Protein AF-A0A832LUK2-F1 (afdb_monomer)

pLDDT: mean 85.29, std 15.57, range [46.69, 97.69]

Nearest PDB structures (foldseek):
  3ovk-assembly1_D  TM=8.950E-01  e=6.608E-02  Streptococcus pyogenes M1 GAS
  3il0-assembly2_B  TM=8.942E-01  e=7.571E-02  Streptococcus thermophilus LMG 18311
  1chm-assembly1_B  TM=9.429E-01  e=1.713E-01  Pseudomonas putida
  5fch-assembly1_B  TM=8.755E-01  e=2.248E-01  Xanthomonas campestris pv. campestris str. ATCC 33913
  1kp0-assembly1_B  TM=9.068E-01  e=3.159E-01  Actinobacillus

Radius of gyration: 16.68 Å; Cα contacts (8 Å, |Δi|>4): 72; chains: 1; bounding box: 44×30×38 Å

Mean predicted aligned error: 8.29 Å

Sequence (70 aa):
MFKEETEKRFKGLTEKLKEKNLKACLISSTLNIYYFTGLWVKGLLLVSERPILFLKRPMLTLEPGISLEI

Solvent-accessible surface area (backbone atoms only — not comparable to full-atom values): 4360 Å² total; per-residue (Å²): 114,74,66,64,55,32,52,51,52,52,50,54,52,52,51,56,29,53,78,68,75,39,81,59,50,78,43,65,51,43,68,58,43,23,68,58,68,73,44,92,52,72,45,39,36,38,44,42,101,66,71,44,79,47,68,69,71,80,74,78,76,58,58,96,86,63,79,83,85,128

Structure (mmCIF, N/CA/C/O backbone):
data_AF-A0A832LUK2-F1
#
_entry.id   AF-A0A832LUK2-F1
#
loop_
_atom_site.group_PDB
_atom_site.id
_atom_site.type_symbol
_atom_site.lab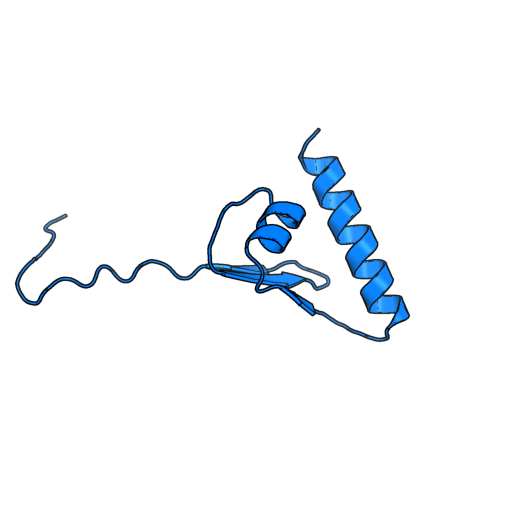el_atom_id
_atom_site.label_alt_id
_atom_site.label_comp_id
_atom_site.label_asym_id
_atom_site.label_entity_id
_atom_site.label_seq_id
_atom_site.pdbx_PDB_ins_code
_atom_site.Cartn_x
_atom_site.Cartn_y
_atom_site.Cartn_z
_atom_site.occupancy
_atom_site.B_iso_or_equiv
_atom_site.auth_seq_id
_atom_site.auth_comp_id
_atom_site.auth_asym_id
_atom_site.auth_atom_id
_atom_site.pdbx_PDB_model_num
ATOM 1 N N . MET A 1 1 ? 13.476 11.983 8.565 1.00 53.25 1 MET A N 1
ATOM 2 C CA . MET A 1 1 ? 12.481 12.775 7.813 1.00 53.25 1 MET A CA 1
ATOM 3 C C . MET A 1 1 ? 11.609 11.910 6.892 1.00 53.25 1 MET A C 1
ATOM 5 O O . MET A 1 1 ? 10.428 11.801 7.172 1.00 53.25 1 MET A O 1
ATOM 9 N N . PHE A 1 2 ? 12.149 11.199 5.886 1.00 63.03 2 PHE A N 1
ATOM 10 C CA . PHE A 1 2 ? 11.336 10.371 4.958 1.00 63.03 2 PHE A CA 1
ATOM 11 C C . PHE A 1 2 ? 10.555 9.205 5.604 1.00 63.03 2 PHE A C 1
ATOM 13 O O . PHE A 1 2 ? 9.454 8.867 5.167 1.00 63.03 2 PHE A O 1
ATOM 20 N N . LYS A 1 3 ? 11.111 8.591 6.657 1.00 73.81 3 LYS A N 1
ATOM 21 C CA . LYS A 1 3 ? 10.509 7.430 7.331 1.00 73.81 3 LYS A CA 1
ATOM 22 C C . LYS A 1 3 ? 9.217 7.785 8.080 1.00 73.81 3 LYS A C 1
ATOM 24 O O . LYS A 1 3 ? 8.205 7.125 7.884 1.00 73.81 3 LYS A O 1
ATOM 29 N N . GLU A 1 4 ? 9.229 8.870 8.854 1.00 83.94 4 GLU A N 1
ATOM 30 C CA . GLU A 1 4 ? 8.056 9.332 9.614 1.00 83.94 4 GLU A CA 1
ATOM 31 C C . GLU A 1 4 ? 6.888 9.718 8.705 1.00 83.94 4 GLU A C 1
ATOM 33 O O . GLU A 1 4 ? 5.728 9.467 9.026 1.00 83.94 4 GLU A O 1
ATOM 38 N N . GLU A 1 5 ? 7.174 10.327 7.554 1.00 87.81 5 GLU A N 1
ATOM 39 C CA . GLU A 1 5 ? 6.129 10.716 6.611 1.00 87.81 5 GLU A CA 1
ATOM 40 C C . GLU A 1 5 ? 5.482 9.491 5.955 1.00 87.81 5 GLU A C 1
ATOM 42 O O . GLU A 1 5 ? 4.260 9.411 5.840 1.00 87.81 5 GLU A O 1
ATOM 47 N N . THR A 1 6 ? 6.294 8.496 5.607 1.00 88.88 6 THR A N 1
ATOM 48 C CA . THR A 1 6 ? 5.825 7.213 5.073 1.00 88.88 6 THR A CA 1
ATOM 49 C C . THR A 1 6 ? 4.938 6.481 6.081 1.00 88.88 6 THR A C 1
ATOM 51 O O . THR A 1 6 ? 3.835 6.046 5.746 1.00 88.88 6 THR A O 1
ATOM 54 N N . GLU A 1 7 ? 5.366 6.410 7.342 1.00 90.62 7 GLU A N 1
ATOM 55 C CA . GLU A 1 7 ? 4.594 5.798 8.429 1.00 90.62 7 GLU A CA 1
ATOM 56 C C . GLU A 1 7 ? 3.246 6.502 8.643 1.00 90.62 7 GLU A C 1
ATOM 58 O O . GLU A 1 7 ? 2.215 5.835 8.764 1.00 90.62 7 GLU A O 1
ATOM 63 N N . LYS A 1 8 ? 3.217 7.842 8.603 1.00 93.62 8 LYS A N 1
ATOM 64 C CA . LYS A 1 8 ? 1.967 8.619 8.680 1.00 93.62 8 LYS A CA 1
ATOM 65 C C . LYS A 1 8 ? 1.003 8.277 7.542 1.00 93.62 8 LYS A C 1
ATOM 67 O O . LYS A 1 8 ? -0.190 8.100 7.792 1.00 93.62 8 LYS A O 1
ATOM 72 N N . ARG A 1 9 ? 1.506 8.143 6.310 1.00 93.75 9 ARG A N 1
ATOM 73 C CA . ARG A 1 9 ? 0.695 7.783 5.131 1.00 93.75 9 ARG A CA 1
ATOM 74 C C . ARG A 1 9 ? 0.076 6.393 5.289 1.00 93.75 9 ARG A C 1
ATOM 76 O O . ARG A 1 9 ? -1.131 6.235 5.098 1.00 93.75 9 ARG A O 1
ATOM 83 N N . PHE A 1 10 ? 0.869 5.400 5.694 1.00 93.81 10 PHE A N 1
ATOM 84 C CA . PHE A 1 10 ? 0.371 4.043 5.943 1.00 93.81 10 PHE A CA 1
ATOM 85 C C . PHE A 1 10 ? -0.644 3.987 7.082 1.00 93.81 10 PHE A C 1
ATOM 87 O O . PHE A 1 10 ? -1.658 3.295 6.959 1.00 93.81 10 PHE A O 1
ATOM 94 N N . LYS A 1 11 ? -0.412 4.737 8.164 1.00 93.69 11 LYS A N 1
ATOM 95 C CA . LYS A 1 11 ? -1.351 4.825 9.284 1.00 93.69 11 LYS A CA 1
ATOM 96 C C . LYS A 1 11 ? -2.708 5.369 8.829 1.00 93.69 11 LYS A C 1
ATOM 98 O O . LYS A 1 11 ? -3.718 4.706 9.049 1.00 93.69 11 LYS A O 1
ATOM 103 N N . GLY A 1 12 ? -2.723 6.500 8.120 1.00 94.56 12 GLY A N 1
ATOM 104 C CA . GLY A 1 12 ? -3.964 7.100 7.621 1.00 94.56 12 GLY A CA 1
ATOM 105 C C . GLY A 1 12 ? -4.721 6.189 6.650 1.00 94.56 12 GLY A C 1
ATOM 106 O O . GLY A 1 12 ? -5.940 6.047 6.747 1.00 94.56 12 GLY A O 1
ATOM 107 N N . LEU A 1 13 ? -4.011 5.500 5.750 1.00 95.56 13 LEU A N 1
ATOM 108 C CA . LEU A 1 13 ? -4.641 4.524 4.858 1.00 95.56 13 LEU A CA 1
ATOM 109 C C . LEU A 1 13 ? -5.238 3.344 5.641 1.00 95.56 13 LEU A C 1
ATOM 111 O O . LEU A 1 13 ? -6.366 2.941 5.373 1.00 95.56 13 LEU A O 1
ATOM 115 N N . THR A 1 14 ? -4.519 2.821 6.634 1.00 94.31 14 THR A N 1
ATOM 116 C CA . THR A 1 14 ? -4.988 1.702 7.467 1.00 94.31 14 THR A CA 1
ATOM 117 C C . THR A 1 14 ? -6.240 2.075 8.261 1.00 94.31 14 THR A C 1
ATOM 119 O O . THR A 1 14 ? -7.173 1.279 8.353 1.00 94.31 14 THR A O 1
ATOM 122 N N . GLU A 1 15 ? -6.304 3.293 8.799 1.00 95.31 15 GLU A N 1
ATOM 123 C CA . GLU A 1 15 ? -7.500 3.819 9.468 1.00 95.31 15 GLU A CA 1
ATOM 124 C C . GLU A 1 15 ? -8.691 3.890 8.501 1.00 95.31 15 GLU A C 1
ATOM 126 O O . GLU A 1 15 ? -9.774 3.396 8.818 1.00 95.31 15 GLU A O 1
ATOM 131 N N . LYS A 1 16 ? -8.478 4.374 7.272 1.00 96.31 16 LYS A N 1
ATOM 132 C CA . LYS A 1 16 ? -9.521 4.410 6.233 1.00 96.31 16 LYS A CA 1
ATOM 133 C C . LYS A 1 16 ? -9.996 3.026 5.788 1.00 96.31 16 LYS A C 1
ATOM 135 O O . LYS A 1 16 ? -11.168 2.871 5.446 1.00 96.31 16 LYS A O 1
ATOM 140 N N . LEU A 1 17 ? -9.122 2.020 5.795 1.00 96.25 17 LEU A N 1
ATOM 141 C CA . LEU A 1 17 ? -9.518 0.632 5.540 1.00 96.25 17 LEU A CA 1
ATOM 142 C C . LEU A 1 17 ? -10.411 0.098 6.664 1.00 96.25 17 LEU A C 1
ATOM 144 O O . LEU A 1 17 ? -11.459 -0.482 6.376 1.00 96.25 17 LEU A O 1
ATOM 148 N N . LYS A 1 18 ? -10.059 0.373 7.927 1.00 95.12 18 LYS A N 1
ATOM 149 C CA . LYS A 1 18 ? -10.869 -0.005 9.097 1.00 95.12 18 LYS A CA 1
ATOM 150 C C . LYS A 1 18 ? -12.255 0.638 9.070 1.00 95.12 18 LYS A C 1
ATOM 152 O O . LYS A 1 18 ? -13.238 -0.073 9.251 1.00 95.12 18 LYS A O 1
ATOM 157 N N . GLU A 1 19 ? -12.347 1.935 8.766 1.00 97.31 19 GLU A N 1
ATOM 158 C CA . GLU A 1 19 ? -13.630 2.649 8.599 1.00 97.31 19 GLU A CA 1
ATOM 159 C C . GLU A 1 19 ? -14.548 1.979 7.560 1.00 97.31 19 GLU A C 1
ATOM 161 O O . GLU A 1 19 ? -15.770 2.043 7.667 1.00 97.31 19 GLU A O 1
ATOM 166 N N . LYS A 1 20 ? -13.964 1.323 6.550 1.00 96.94 20 LYS A N 1
ATOM 167 C CA . LYS A 1 20 ? -14.685 0.642 5.466 1.00 96.94 20 LYS A CA 1
ATOM 168 C C . LYS A 1 20 ? -14.874 -0.859 5.691 1.00 96.94 20 LYS A C 1
ATOM 170 O O . LYS A 1 20 ? -15.339 -1.538 4.780 1.00 96.94 20 LYS A O 1
ATOM 175 N N . ASN A 1 21 ? -14.521 -1.386 6.865 1.00 96.75 21 ASN A N 1
ATOM 176 C CA . ASN A 1 21 ? -14.529 -2.827 7.142 1.00 96.75 21 ASN A CA 1
ATOM 177 C C . ASN A 1 21 ? -13.664 -3.644 6.151 1.00 96.75 21 ASN A C 1
ATOM 179 O O . ASN A 1 21 ? -13.945 -4.805 5.850 1.00 96.75 21 ASN A O 1
ATOM 183 N N . LEU A 1 22 ? -12.591 -3.037 5.631 1.00 97.12 22 LEU A N 1
ATOM 184 C CA . LEU A 1 22 ? -11.641 -3.671 4.718 1.00 97.12 22 LEU A CA 1
ATOM 185 C C . LEU A 1 22 ? -10.395 -4.125 5.484 1.00 97.12 22 LEU A C 1
ATOM 187 O O . LEU A 1 22 ? -9.804 -3.361 6.244 1.00 97.12 22 LEU A O 1
ATOM 191 N N . LYS A 1 23 ? -9.957 -5.365 5.244 1.00 94.75 23 LYS A N 1
ATOM 192 C CA . LYS A 1 23 ? -8.736 -5.923 5.859 1.00 94.75 23 LYS A CA 1
ATOM 193 C C . LYS A 1 23 ? -7.452 -5.489 5.154 1.00 94.75 23 LYS A C 1
ATOM 195 O O . LYS A 1 23 ? -6.392 -5.445 5.770 1.00 94.75 23 LYS A O 1
ATOM 200 N N . ALA A 1 24 ? -7.540 -5.222 3.856 1.00 96.31 24 ALA A N 1
ATOM 201 C CA . ALA A 1 24 ? -6.404 -4.856 3.027 1.00 96.31 24 ALA A CA 1
ATOM 202 C C . ALA A 1 24 ? -6.865 -4.117 1.767 1.00 96.31 24 ALA A C 1
ATOM 204 O O . ALA A 1 24 ? -8.036 -4.193 1.385 1.00 96.31 24 ALA A O 1
ATOM 205 N N . CYS A 1 25 ? -5.932 -3.454 1.088 1.00 97.12 25 CYS A N 1
ATOM 206 C CA . CYS A 1 25 ? -6.125 -2.974 -0.276 1.00 97.12 25 CYS A CA 1
ATOM 207 C C . CYS A 1 25 ? -4.906 -3.256 -1.153 1.00 97.12 25 CYS A C 1
ATOM 209 O O . CYS A 1 25 ? -3.782 -3.386 -0.669 1.00 97.12 25 CYS A O 1
ATOM 211 N N . LEU A 1 26 ? -5.147 -3.342 -2.459 1.00 97.69 26 LEU A N 1
ATOM 212 C CA . LEU A 1 26 ? -4.111 -3.520 -3.465 1.00 97.69 26 LEU A CA 1
ATOM 213 C C . LEU A 1 26 ? -3.954 -2.225 -4.262 1.00 97.69 26 LEU A C 1
ATOM 215 O O . LEU A 1 26 ? -4.918 -1.714 -4.828 1.00 97.69 26 LEU A O 1
ATOM 219 N N . ILE A 1 27 ? -2.734 -1.704 -4.313 1.00 97.12 27 ILE A N 1
ATOM 220 C CA . ILE A 1 27 ? -2.381 -0.478 -5.023 1.00 97.12 27 ILE A CA 1
ATOM 221 C C . ILE A 1 27 ? -1.558 -0.857 -6.253 1.00 97.12 27 ILE A C 1
ATOM 223 O O . ILE A 1 27 ? -0.461 -1.394 -6.127 1.00 97.12 27 ILE A O 1
ATOM 227 N N . SER A 1 28 ? -2.080 -0.555 -7.441 1.00 96.06 28 SER A N 1
ATOM 228 C CA . SER A 1 28 ? -1.423 -0.816 -8.733 1.00 96.06 28 SER A CA 1
ATOM 229 C C . SER A 1 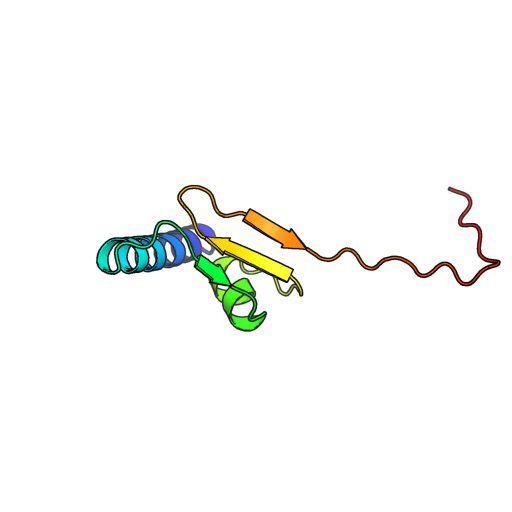28 ? -0.883 0.438 -9.426 1.00 96.06 28 SER A C 1
ATOM 231 O O . SER A 1 28 ? -0.098 0.341 -10.365 1.00 96.06 28 SER A O 1
ATOM 233 N N . SER A 1 29 ? -1.287 1.628 -8.975 1.00 95.81 29 SER A N 1
ATOM 234 C CA . SER A 1 29 ? -0.787 2.894 -9.514 1.00 95.81 29 SER A CA 1
ATOM 235 C C . SER A 1 29 ? 0.660 3.126 -9.083 1.00 95.81 29 SER A C 1
ATOM 237 O O . SER A 1 29 ? 0.938 3.220 -7.888 1.00 95.81 29 SER A O 1
ATOM 239 N N . THR A 1 30 ? 1.570 3.296 -10.047 1.00 94.62 30 THR A N 1
ATOM 240 C CA . THR A 1 30 ? 2.982 3.637 -9.793 1.00 94.62 30 THR A CA 1
ATOM 241 C C . THR A 1 30 ? 3.128 4.915 -8.971 1.00 94.62 30 THR A C 1
ATOM 243 O O . THR A 1 30 ? 3.962 4.964 -8.073 1.00 94.62 30 THR A O 1
ATOM 246 N N . LEU A 1 31 ? 2.283 5.922 -9.215 1.00 96.12 31 LEU A N 1
ATOM 247 C CA . LEU A 1 31 ? 2.317 7.175 -8.459 1.00 96.12 31 LEU A CA 1
ATOM 248 C C . LEU A 1 31 ? 1.934 6.956 -6.990 1.00 96.12 31 LEU A C 1
ATOM 250 O O . LEU A 1 31 ? 2.590 7.483 -6.096 1.00 96.12 31 LEU A O 1
ATOM 254 N N . ASN A 1 32 ? 0.929 6.118 -6.728 1.00 96.25 32 ASN A N 1
ATOM 255 C CA . ASN A 1 32 ? 0.544 5.780 -5.359 1.00 96.25 32 ASN A CA 1
ATOM 256 C C . ASN A 1 32 ? 1.594 4.889 -4.684 1.00 96.25 32 ASN A C 1
ATOM 258 O O . ASN A 1 32 ? 1.891 5.082 -3.511 1.00 96.25 32 ASN A O 1
ATOM 262 N N . ILE A 1 33 ? 2.201 3.947 -5.411 1.00 95.12 33 ILE A N 1
ATOM 263 C CA . ILE A 1 33 ? 3.314 3.144 -4.888 1.00 95.12 33 ILE A CA 1
ATOM 264 C C . ILE A 1 33 ? 4.471 4.059 -4.483 1.00 95.12 33 ILE A C 1
ATOM 266 O O . ILE A 1 33 ? 4.972 3.934 -3.367 1.00 95.12 33 ILE A O 1
ATOM 270 N N . TYR A 1 34 ? 4.841 5.023 -5.327 1.00 94.38 34 TYR A N 1
ATOM 271 C CA . TYR A 1 34 ? 5.863 6.013 -4.998 1.00 94.38 34 TYR A CA 1
ATOM 272 C C . TYR A 1 34 ? 5.465 6.862 -3.784 1.00 94.38 34 TYR A C 1
ATOM 274 O O . TYR A 1 34 ? 6.266 7.045 -2.873 1.00 94.38 34 TYR A O 1
ATOM 282 N N . TYR A 1 35 ? 4.210 7.306 -3.705 1.00 94.50 35 TYR A N 1
ATOM 283 C CA . TYR A 1 35 ? 3.701 8.041 -2.546 1.00 94.50 35 TYR A CA 1
ATOM 284 C C . TYR A 1 35 ? 3.826 7.244 -1.239 1.00 94.50 35 TYR A C 1
ATOM 286 O O . TYR A 1 35 ? 4.231 7.798 -0.220 1.00 94.50 35 TYR A O 1
ATOM 294 N N . PHE A 1 36 ? 3.516 5.948 -1.238 1.00 94.06 36 PHE A N 1
ATOM 295 C CA . PHE A 1 36 ? 3.582 5.141 -0.016 1.00 94.06 36 PHE A CA 1
ATOM 296 C C . PHE A 1 36 ? 4.972 4.585 0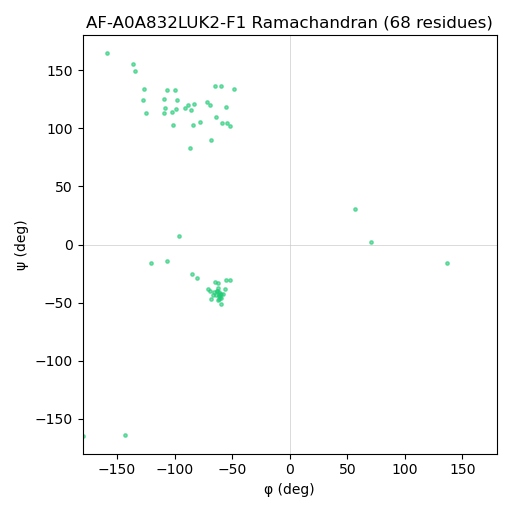.288 1.00 94.06 36 PHE A C 1
ATOM 298 O O . PHE A 1 36 ? 5.248 4.301 1.440 1.00 94.06 36 PHE A O 1
ATOM 305 N N . THR A 1 37 ? 5.849 4.399 -0.697 1.00 92.06 37 THR A N 1
ATOM 306 C CA . THR A 1 37 ? 7.122 3.675 -0.489 1.00 92.06 37 THR A CA 1
ATOM 307 C C . THR A 1 37 ? 8.366 4.505 -0.786 1.00 92.06 37 THR A C 1
ATOM 309 O O . THR A 1 37 ? 9.463 4.108 -0.407 1.00 92.06 37 THR A O 1
ATOM 312 N N . GLY A 1 38 ? 8.221 5.629 -1.490 1.00 92.31 38 GLY A N 1
ATOM 313 C CA . GLY A 1 38 ? 9.333 6.378 -2.080 1.00 92.31 38 GLY A CA 1
ATOM 314 C C . GLY A 1 38 ? 9.997 5.672 -3.269 1.00 92.31 38 GLY A C 1
ATOM 315 O O . GLY A 1 38 ? 10.964 6.191 -3.819 1.00 92.31 38 GLY A O 1
ATOM 316 N N . LEU A 1 39 ? 9.506 4.497 -3.685 1.00 90.31 39 LEU A N 1
ATOM 317 C CA . LEU A 1 39 ? 10.099 3.703 -4.759 1.00 90.31 39 LEU A CA 1
ATOM 318 C C . LEU A 1 39 ? 9.374 3.943 -6.082 1.00 90.31 39 LEU A C 1
ATOM 320 O O . LEU A 1 39 ? 8.163 3.744 -6.193 1.00 90.31 39 LEU A O 1
ATOM 324 N N . TRP A 1 40 ? 10.125 4.341 -7.111 1.00 91.50 40 TRP A N 1
ATOM 325 C CA . TRP A 1 40 ? 9.593 4.501 -8.463 1.00 91.50 40 TRP A CA 1
ATOM 326 C C . TRP A 1 40 ? 9.652 3.172 -9.219 1.00 91.50 40 TRP A C 1
ATOM 328 O O . TRP A 1 40 ? 10.600 2.881 -9.949 1.00 91.50 40 TRP A O 1
ATOM 338 N N . VAL A 1 41 ? 8.647 2.327 -8.997 1.00 90.12 41 VAL A N 1
ATOM 339 C CA . VAL A 1 41 ? 8.630 0.945 -9.492 1.00 90.12 41 VAL A CA 1
ATOM 340 C C . VAL A 1 41 ? 7.289 0.573 -10.119 1.00 90.12 41 VAL A C 1
ATOM 342 O O . VAL A 1 41 ? 6.226 1.047 -9.715 1.00 90.12 41 VAL A O 1
ATOM 345 N N . LYS A 1 42 ? 7.334 -0.322 -11.112 1.00 90.38 42 LYS A N 1
ATOM 346 C CA . LYS A 1 42 ? 6.143 -1.006 -11.628 1.00 90.38 42 LYS A CA 1
ATOM 347 C C . LYS A 1 42 ? 5.912 -2.273 -10.810 1.00 90.38 42 LYS A C 1
ATOM 349 O O . LYS A 1 42 ? 6.769 -3.154 -10.765 1.00 90.38 42 LYS A O 1
ATOM 354 N N . GLY A 1 43 ? 4.754 -2.362 -10.171 1.00 93.00 43 GLY A N 1
ATOM 355 C CA . GLY A 1 43 ? 4.440 -3.454 -9.263 1.00 93.00 43 GLY A CA 1
ATOM 356 C C . GLY A 1 43 ? 3.052 -3.325 -8.660 1.00 93.00 43 GLY A C 1
ATOM 357 O O . GLY A 1 43 ? 2.227 -2.545 -9.135 1.00 93.00 43 GLY A O 1
ATOM 358 N N . LEU A 1 44 ? 2.816 -4.094 -7.605 1.00 96.62 44 LEU A N 1
ATOM 359 C CA . LEU A 1 44 ? 1.610 -4.029 -6.791 1.00 96.62 44 LEU A CA 1
ATOM 360 C C . LEU A 1 44 ? 2.021 -3.863 -5.332 1.00 96.62 44 LEU A C 1
ATOM 362 O O . LEU A 1 44 ? 2.896 -4.579 -4.856 1.00 96.62 44 LEU A O 1
ATOM 366 N N . LEU A 1 45 ? 1.385 -2.951 -4.611 1.00 96.94 45 LEU A N 1
ATOM 367 C CA . LEU A 1 45 ? 1.573 -2.790 -3.174 1.00 96.94 45 LEU A CA 1
ATOM 368 C C . LEU A 1 45 ? 0.310 -3.265 -2.454 1.00 96.94 45 LEU A C 1
ATOM 370 O O . LEU A 1 45 ? -0.749 -2.655 -2.585 1.00 96.94 45 LEU A O 1
ATOM 374 N N . LEU A 1 46 ? 0.421 -4.354 -1.701 1.00 97.44 46 LEU A N 1
ATOM 375 C CA . LEU A 1 46 ? -0.615 -4.810 -0.783 1.00 97.44 46 LEU A CA 1
ATOM 376 C C . LEU A 1 46 ? -0.433 -4.083 0.546 1.00 97.44 46 LEU A C 1
ATOM 378 O O . LEU A 1 46 ? 0.570 -4.282 1.234 1.00 97.44 46 LEU A O 1
ATOM 382 N N . VAL A 1 47 ? -1.408 -3.262 0.918 1.00 95.88 47 VAL A N 1
ATOM 383 C CA . VAL A 1 47 ? -1.446 -2.612 2.227 1.00 95.88 47 VAL A CA 1
ATOM 384 C C . VAL A 1 47 ? -2.369 -3.409 3.133 1.00 95.88 47 VAL A C 1
ATOM 386 O O . VAL A 1 47 ? -3.562 -3.535 2.869 1.00 95.88 47 VAL A O 1
ATOM 389 N N . SER A 1 48 ? -1.787 -3.961 4.190 1.00 92.81 48 SER A N 1
ATOM 390 C CA . SER A 1 48 ? -2.457 -4.681 5.273 1.00 92.81 48 SER A CA 1
ATOM 391 C C . SER A 1 48 ? -1.742 -4.335 6.587 1.00 92.81 48 SER A C 1
ATOM 39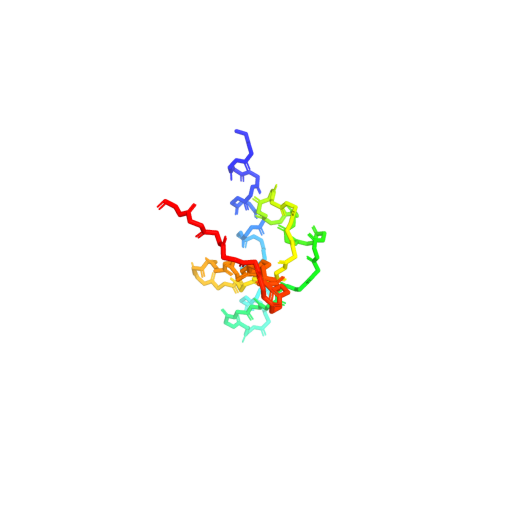3 O O . SER A 1 48 ? -0.949 -3.393 6.612 1.00 92.81 48 SER A O 1
ATOM 395 N N . GLU A 1 49 ? -1.943 -5.104 7.660 1.00 88.44 49 GLU A N 1
ATOM 396 C CA . GLU A 1 49 ? -1.132 -4.982 8.885 1.00 88.44 49 GLU A CA 1
ATOM 397 C C . GLU A 1 49 ? 0.379 -5.039 8.611 1.00 88.44 49 GLU A C 1
ATOM 399 O O . GLU A 1 49 ? 1.168 -4.405 9.312 1.00 88.44 49 GLU A O 1
ATOM 404 N N . ARG A 1 50 ? 0.784 -5.773 7.566 1.00 89.38 50 ARG A N 1
ATOM 405 C CA . ARG A 1 50 ? 2.153 -5.789 7.045 1.00 89.38 50 ARG A CA 1
ATOM 406 C 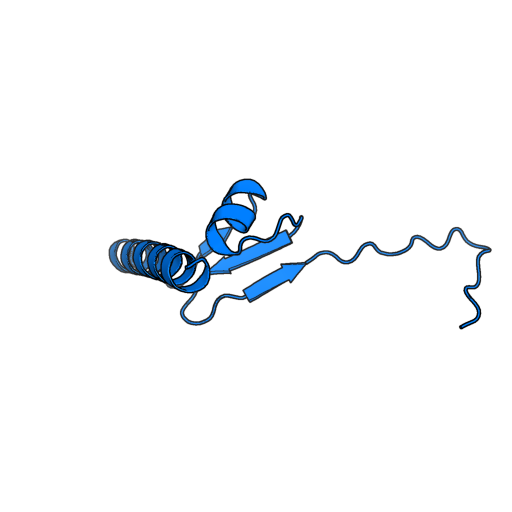C . ARG A 1 50 ? 2.133 -5.451 5.551 1.00 89.38 50 ARG A C 1
ATOM 408 O O . ARG A 1 50 ? 1.586 -6.231 4.768 1.00 89.38 50 ARG A O 1
ATOM 415 N N . PRO A 1 51 ? 2.691 -4.303 5.131 1.00 92.25 51 PRO A N 1
ATOM 416 C CA . PRO A 1 51 ? 2.761 -3.949 3.719 1.00 92.25 51 PRO A CA 1
ATOM 417 C C . PRO A 1 51 ? 3.662 -4.911 2.935 1.00 92.25 51 PRO A C 1
ATOM 419 O O . PRO A 1 51 ? 4.755 -5.246 3.390 1.00 92.25 51 PRO A O 1
ATOM 422 N N . ILE A 1 52 ? 3.222 -5.328 1.746 1.00 96.31 52 ILE A N 1
ATOM 423 C CA . ILE A 1 52 ? 3.987 -6.202 0.844 1.00 96.31 52 ILE A CA 1
ATOM 424 C C . ILE A 1 52 ? 4.063 -5.550 -0.535 1.00 96.31 52 ILE A C 1
ATOM 426 O O . ILE A 1 52 ? 3.036 -5.244 -1.139 1.00 96.31 52 ILE A O 1
ATOM 430 N N . LEU A 1 53 ? 5.280 -5.363 -1.048 1.00 95.25 53 LEU A N 1
ATOM 431 C CA . LEU A 1 53 ? 5.531 -4.839 -2.389 1.00 95.25 53 LEU A CA 1
ATOM 432 C C . LEU A 1 53 ? 5.900 -5.983 -3.341 1.00 95.25 53 LEU A C 1
ATOM 434 O O . LEU A 1 53 ? 6.955 -6.601 -3.213 1.00 95.25 53 LEU A O 1
ATOM 438 N N . PHE A 1 54 ? 5.040 -6.238 -4.321 1.00 94.88 54 PHE A N 1
ATOM 439 C CA . PHE A 1 54 ? 5.277 -7.172 -5.414 1.00 94.88 54 PHE A CA 1
ATOM 440 C C . PHE A 1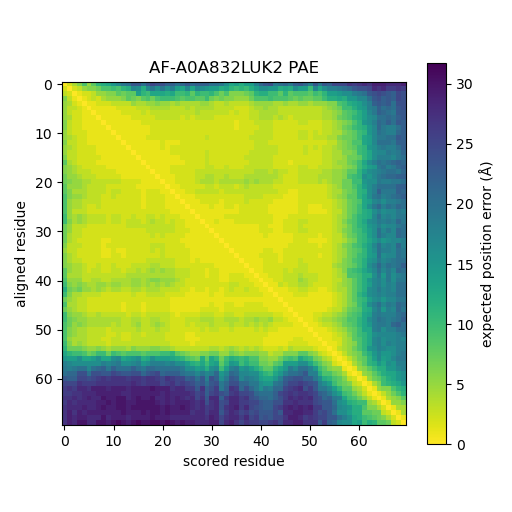 54 ? 5.913 -6.429 -6.582 1.00 94.88 54 PHE A C 1
ATOM 442 O O . PHE A 1 54 ? 5.304 -5.538 -7.174 1.00 94.88 54 PHE A O 1
ATOM 449 N N . LEU A 1 55 ? 7.132 -6.816 -6.937 1.00 90.06 55 LEU A N 1
ATOM 450 C CA . LEU A 1 55 ? 7.851 -6.261 -8.077 1.00 90.06 55 LEU A CA 1
ATOM 451 C C . LEU A 1 55 ? 7.872 -7.280 -9.206 1.00 90.06 55 LEU A C 1
ATOM 453 O O . LEU A 1 55 ? 8.230 -8.441 -8.999 1.00 90.06 55 LEU A O 1
ATOM 457 N N . LYS A 1 56 ? 7.549 -6.838 -10.422 1.00 79.12 56 LYS A N 1
ATOM 458 C CA . LYS A 1 56 ? 7.848 -7.637 -11.607 1.00 79.12 56 LYS A CA 1
ATOM 459 C C . LYS A 1 56 ? 9.333 -7.454 -11.901 1.00 79.12 56 LYS A C 1
ATOM 461 O O . LYS A 1 56 ? 9.732 -6.395 -12.381 1.00 79.12 56 LYS A O 1
ATOM 466 N N . ARG A 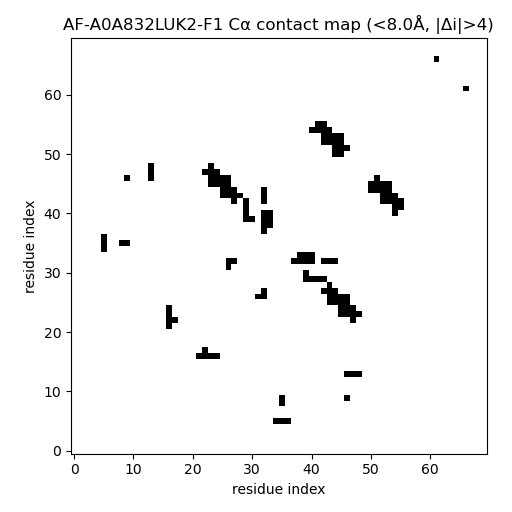1 57 ? 10.157 -8.466 -11.609 1.00 72.25 57 ARG A N 1
ATOM 467 C CA . ARG A 1 57 ? 11.514 -8.486 -12.170 1.00 72.25 57 ARG A CA 1
ATOM 468 C C . ARG A 1 57 ? 11.379 -8.498 -13.691 1.00 72.25 57 ARG A C 1
ATOM 470 O O . ARG A 1 57 ? 10.527 -9.239 -14.195 1.00 72.25 57 ARG A O 1
ATOM 477 N N . PRO A 1 58 ? 12.171 -7.704 -14.428 1.00 68.00 58 PRO A N 1
ATOM 478 C CA . PRO A 1 58 ? 12.299 -7.946 -15.850 1.00 68.00 58 PRO A CA 1
ATOM 479 C C . PRO A 1 58 ? 12.749 -9.399 -15.996 1.00 68.00 58 PRO A C 1
ATOM 481 O O . PRO A 1 58 ? 13.793 -9.786 -15.472 1.00 68.00 58 PRO A O 1
ATOM 484 N N . MET A 1 59 ? 11.929 -10.227 -16.646 1.00 59.56 59 MET A N 1
ATOM 485 C CA . MET A 1 59 ? 12.494 -11.416 -17.254 1.00 59.56 59 MET A CA 1
ATOM 486 C C . MET A 1 59 ? 13.419 -10.862 -18.318 1.00 59.56 59 MET A C 1
ATOM 488 O O . MET A 1 59 ? 12.942 -10.241 -19.269 1.00 59.56 59 MET A O 1
ATOM 492 N N . LEU A 1 60 ? 14.727 -11.002 -18.099 1.00 59.81 60 LEU A N 1
ATOM 493 C CA . LEU A 1 60 ? 15.671 -10.969 -19.199 1.00 59.81 60 LEU A CA 1
ATOM 494 C C . LEU A 1 60 ? 15.118 -11.995 -20.176 1.00 59.81 60 LEU A C 1
ATOM 496 O O . LEU A 1 60 ? 15.149 -13.197 -19.919 1.00 59.81 60 LEU A O 1
ATOM 500 N N . THR A 1 61 ? 14.469 -11.503 -21.223 1.00 56.19 61 THR A N 1
ATOM 501 C CA . THR A 1 61 ? 14.174 -12.317 -22.383 1.00 56.19 61 THR A CA 1
ATOM 502 C C . THR A 1 61 ? 15.561 -12.532 -22.947 1.00 56.19 61 THR A C 1
ATOM 504 O O . THR A 1 61 ? 16.094 -11.669 -23.635 1.00 56.19 61 THR A O 1
ATOM 507 N N . LEU A 1 62 ? 16.221 -13.601 -22.496 1.00 55.72 62 LEU A N 1
ATOM 508 C CA . LEU A 1 62 ? 17.356 -14.126 -23.221 1.00 55.72 62 LEU A CA 1
ATOM 509 C C . LEU A 1 62 ? 16.748 -14.454 -24.575 1.00 55.72 62 LEU A C 1
ATOM 511 O O . LEU A 1 62 ? 15.932 -15.373 -24.683 1.00 55.72 62 LEU A O 1
ATOM 515 N N . GLU A 1 63 ? 17.035 -13.623 -25.575 1.00 59.69 63 GLU A N 1
ATOM 516 C CA . GLU A 1 63 ? 16.832 -14.056 -26.945 1.00 59.69 63 GLU A CA 1
ATOM 517 C C . GLU A 1 63 ? 17.487 -15.438 -27.053 1.00 59.69 63 GLU A C 1
ATOM 519 O O . GLU A 1 63 ? 18.580 -15.626 -26.495 1.00 59.69 63 GLU A O 1
ATOM 524 N N . PRO A 1 64 ? 16.812 -16.434 -27.650 1.00 50.16 64 PRO A N 1
ATOM 525 C CA . PRO A 1 64 ? 17.375 -17.769 -27.765 1.00 50.16 64 PRO A CA 1
ATOM 526 C C . PRO A 1 64 ? 18.747 -17.667 -28.449 1.00 50.16 64 PRO A C 1
ATOM 528 O O . PRO A 1 64 ? 18.823 -17.409 -29.645 1.00 50.16 64 PRO A O 1
ATOM 531 N N . GLY A 1 65 ? 19.822 -17.808 -27.663 1.00 59.78 65 GLY A N 1
ATOM 532 C CA . GLY A 1 65 ? 21.203 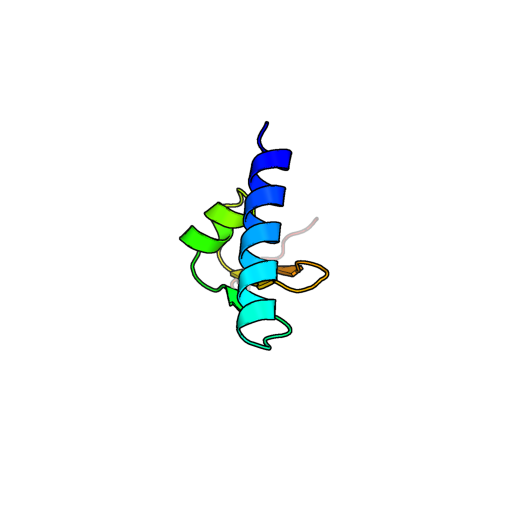-17.659 -28.130 1.00 59.78 65 GLY A CA 1
ATOM 533 C C . GLY A 1 65 ? 22.158 -16.871 -27.225 1.00 59.78 65 GLY A C 1
ATOM 534 O O . GLY A 1 65 ? 23.363 -17.002 -27.415 1.00 59.78 65 GLY A O 1
ATOM 535 N N . ILE A 1 66 ? 21.688 -16.094 -26.239 1.00 59.38 66 ILE A N 1
ATOM 536 C CA . ILE A 1 66 ? 22.600 -15.369 -25.331 1.00 59.38 66 ILE A CA 1
ATOM 537 C C . ILE A 1 66 ? 22.703 -16.101 -23.991 1.00 59.38 66 ILE A C 1
ATOM 539 O O . ILE A 1 66 ? 21.818 -16.010 -23.143 1.00 59.38 66 ILE A O 1
ATOM 543 N N . SER A 1 67 ? 23.805 -16.821 -23.799 1.00 55.41 67 SER A N 1
ATOM 544 C CA . SER A 1 67 ? 24.240 -17.332 -22.497 1.00 55.41 67 SER A CA 1
ATOM 545 C C . SER A 1 67 ? 24.990 -16.216 -21.771 1.00 55.41 67 SER A C 1
ATOM 547 O O . SER A 1 67 ? 25.993 -15.722 -22.282 1.00 55.41 67 SER A O 1
ATOM 549 N N . LEU A 1 68 ? 24.532 -15.811 -20.586 1.00 57.22 68 LEU A N 1
ATOM 550 C CA . LEU A 1 68 ? 25.381 -15.053 -19.665 1.00 57.22 68 LEU A CA 1
ATOM 551 C C . LEU A 1 68 ? 26.204 -16.068 -18.874 1.00 57.22 68 LEU A C 1
ATOM 553 O O . LEU A 1 68 ? 25.674 -16.724 -17.977 1.00 57.22 68 LEU A O 1
ATOM 557 N N . GLU A 1 69 ? 27.474 -16.222 -19.239 1.00 46.69 69 GLU A N 1
ATOM 558 C CA . GLU A 1 69 ? 28.458 -16.840 -18.353 1.00 46.69 69 GLU A CA 1
ATOM 559 C C . GLU A 1 69 ? 28.709 -15.868 -17.191 1.00 46.69 69 GLU A C 1
ATOM 561 O O . GLU A 1 69 ? 29.064 -14.706 -17.408 1.00 46.69 69 GLU A O 1
ATOM 566 N N . ILE A 1 70 ? 28.423 -16.329 -15.971 1.00 53.62 70 ILE A N 1
ATOM 567 C CA . ILE A 1 70 ? 28.797 -15.673 -14.710 1.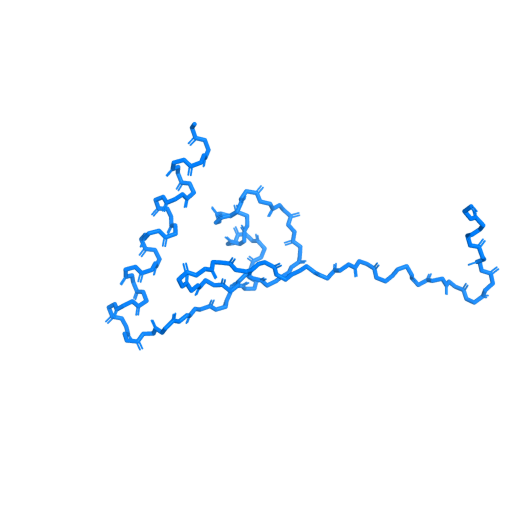00 53.62 70 ILE A CA 1
ATOM 568 C C . ILE A 1 70 ? 30.080 -16.331 -14.221 1.00 53.62 70 ILE A C 1
ATOM 570 O O . ILE A 1 70 ? 30.113 -17.584 -14.241 1.00 53.62 70 ILE A O 1
#

Organism: NCBI:txid1653476

Secondary structure (DSSP, 8-state):
-HHHHHHHHHHHHHHHHHHTT-S-EEE--HHHHHHHHS---SEEEEESSS-EEEE--------TT-----

InterPro domains:
  IPR000587 Creatinase, N-terminal [PF01321] (9-54)
  IPR029149 Creatinase/Aminopeptidase P/Spt16, N-terminal [G3DSA:3.40.350.10] (5-63)
  IPR029149 Creatinase/Aminopeptidase P/Spt16, N-terminal [SSF53092] (3-53)

Foldseek 3Di:
DVVVQLVVVLVVVAVVCVVVVHQKDKDQDQVVCCNNPVDNAGFIWIRHPDIDTGHDDPPPPPPVPDDDDD